Protein AF-A0A446ZIQ5-F1 (afdb_monomer_lite)

Secondary structure (DSSP, 8-state):
-HHHHHHHHHHHHHHHHHHHHHHHHHTTHHHHHHHHHHHHH-HHHHHHH--EEEEEEEEEEEE--BTTB--EEEEEEEEEESS-EEEEEEEEEE-TTS-EEEEEEE-

pLDDT: mean 81.82, std 17.87, range [39.75, 96.56]

Structure (mmCIF, N/CA/C/O backbone):
data_AF-A0A446ZIQ5-F1
#
_entry.id   AF-A0A446ZIQ5-F1
#
loop_
_atom_site.group_PDB
_atom_site.id
_atom_site.type_symbol
_atom_site.label_atom_id
_atom_site.label_alt_id
_atom_site.label_comp_id
_atom_site.label_asym_id
_atom_site.label_entity_id
_atom_site.label_seq_id
_atom_site.pdbx_PDB_ins_code
_atom_site.Cartn_x
_atom_site.Cartn_y
_atom_site.Cartn_z
_atom_site.occupancy
_atom_site.B_iso_or_equiv
_atom_site.auth_seq_id
_atom_site.auth_comp_id
_atom_site.auth_asym_id
_atom_site.auth_atom_id
_atom_site.pdbx_PDB_model_num
ATOM 1 N N . MET A 1 1 ? 43.625 -21.516 24.598 1.00 53.12 1 MET A N 1
ATOM 2 C CA . MET A 1 1 ? 43.803 -21.020 23.212 1.00 53.12 1 MET A CA 1
ATOM 3 C C . MET A 1 1 ? 42.884 -21.694 22.186 1.00 53.12 1 MET A C 1
ATOM 5 O O . MET A 1 1 ? 42.242 -20.969 21.448 1.00 53.12 1 MET A O 1
ATOM 9 N N . LYS A 1 2 ? 42.711 -23.030 22.166 1.00 49.78 2 LYS A N 1
ATOM 10 C CA . LYS A 1 2 ? 41.815 -23.710 21.193 1.00 49.78 2 LYS A CA 1
ATOM 11 C C . LYS A 1 2 ? 40.330 -23.297 21.257 1.00 49.78 2 LYS A C 1
ATOM 13 O O . LYS A 1 2 ? 39.667 -23.261 20.232 1.00 49.78 2 LYS A O 1
ATOM 18 N N . LYS A 1 3 ? 39.819 -22.950 22.447 1.00 49.50 3 LYS A N 1
ATOM 19 C CA . LYS A 1 3 ? 38.401 -22.595 22.654 1.00 49.50 3 LYS A CA 1
ATOM 20 C C . LYS A 1 3 ? 38.000 -21.255 22.017 1.00 49.50 3 LYS A C 1
ATOM 22 O O . LYS A 1 3 ? 36.870 -21.129 21.577 1.00 49.50 3 LYS A O 1
ATOM 27 N N . PHE A 1 4 ? 38.919 -20.290 21.914 1.00 55.16 4 PHE A N 1
ATOM 28 C CA . PHE A 1 4 ? 38.630 -18.961 21.349 1.00 55.16 4 PHE A CA 1
ATOM 29 C C . PHE A 1 4 ? 38.511 -18.970 19.820 1.00 55.16 4 PHE A C 1
ATOM 31 O O . PHE A 1 4 ? 37.724 -18.213 19.263 1.00 55.16 4 PHE A O 1
ATOM 38 N N . ILE A 1 5 ? 39.231 -19.874 19.148 1.00 60.72 5 ILE A N 1
ATOM 39 C CA . ILE A 1 5 ? 39.177 -20.028 17.686 1.00 60.72 5 ILE A CA 1
ATOM 40 C C . ILE A 1 5 ? 37.780 -20.491 17.249 1.00 60.72 5 ILE A C 1
ATOM 42 O O . ILE A 1 5 ? 37.258 -20.020 16.246 1.00 60.72 5 ILE A O 1
ATOM 46 N N . ILE A 1 6 ? 37.137 -21.355 18.039 1.00 60.53 6 ILE A N 1
ATOM 47 C CA . ILE A 1 6 ? 35.800 -21.883 17.737 1.00 60.53 6 ILE A CA 1
ATOM 48 C C . ILE A 1 6 ? 34.755 -20.759 17.736 1.00 60.53 6 ILE A C 1
ATOM 50 O O . ILE A 1 6 ? 33.943 -20.685 16.819 1.00 60.53 6 ILE A O 1
ATOM 54 N N . PHE A 1 7 ? 34.812 -19.838 18.703 1.00 58.53 7 PHE A N 1
ATOM 55 C CA . PH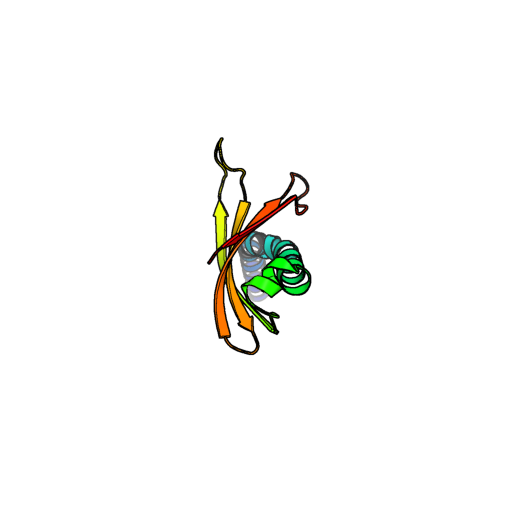E A 1 7 ? 33.890 -18.698 18.751 1.00 58.53 7 PHE A CA 1
ATOM 56 C C . PHE A 1 7 ? 34.095 -17.722 17.588 1.00 58.53 7 PHE A C 1
ATOM 58 O O . PHE A 1 7 ? 33.115 -17.217 17.047 1.00 58.53 7 PHE A O 1
ATOM 65 N N . ALA A 1 8 ? 35.342 -17.504 17.159 1.00 61.31 8 ALA A N 1
ATOM 66 C CA . ALA A 1 8 ? 35.637 -16.658 16.004 1.00 61.31 8 ALA A CA 1
ATOM 67 C C . ALA A 1 8 ? 35.107 -17.266 14.692 1.00 61.31 8 ALA A C 1
ATOM 69 O O . ALA A 1 8 ? 34.526 -16.558 13.875 1.00 61.31 8 ALA A O 1
ATOM 70 N N . VAL A 1 9 ? 35.243 -18.585 14.515 1.00 60.50 9 VAL A N 1
ATOM 71 C CA . VAL A 1 9 ? 34.749 -19.296 13.323 1.00 60.50 9 VAL A CA 1
ATOM 72 C C . VAL A 1 9 ? 33.218 -19.343 13.291 1.00 60.50 9 VAL A C 1
ATOM 74 O O . VAL A 1 9 ? 32.625 -19.127 12.238 1.00 60.50 9 VAL A O 1
ATOM 77 N N . ILE A 1 10 ? 32.566 -19.558 14.439 1.00 60.84 10 ILE A N 1
ATOM 78 C CA . ILE A 1 10 ? 31.098 -19.541 14.538 1.00 60.84 10 ILE A CA 1
ATOM 79 C C . ILE A 1 10 ? 30.551 -18.129 14.283 1.00 60.84 10 ILE A C 1
ATOM 81 O O . ILE A 1 10 ? 29.591 -17.982 13.533 1.00 60.84 10 ILE A O 1
ATOM 85 N N . GLY A 1 11 ? 31.180 -17.086 14.836 1.00 60.16 11 GLY A N 1
ATOM 86 C CA . GLY A 1 11 ? 30.790 -15.696 14.577 1.00 60.16 11 GLY A CA 1
ATOM 87 C C . GLY A 1 11 ? 30.920 -15.305 13.101 1.00 60.16 11 GLY A C 1
ATOM 88 O O . GLY A 1 11 ? 30.022 -14.668 12.555 1.00 60.16 11 GLY A O 1
ATOM 89 N N . LEU A 1 12 ? 31.990 -15.752 12.433 1.00 61.22 12 LEU A N 1
ATOM 90 C CA . LEU A 1 12 ? 32.211 -15.504 11.005 1.00 61.22 12 LEU A CA 1
ATOM 91 C C . LEU A 1 12 ? 31.191 -16.243 10.118 1.00 61.22 12 LEU A C 1
ATOM 93 O O . LEU A 1 12 ? 30.707 -15.682 9.139 1.00 61.22 12 LEU A O 1
ATOM 97 N N . LEU A 1 13 ? 30.817 -17.474 10.484 1.00 58.53 13 LEU A N 1
ATOM 98 C CA . LEU A 1 13 ? 29.785 -18.247 9.781 1.00 58.53 13 LEU A CA 1
ATOM 99 C C . LEU A 1 13 ? 28.384 -17.637 9.932 1.00 58.53 13 LEU A C 1
ATOM 101 O O . LEU A 1 13 ? 27.610 -17.666 8.979 1.00 58.53 13 LEU A O 1
ATOM 10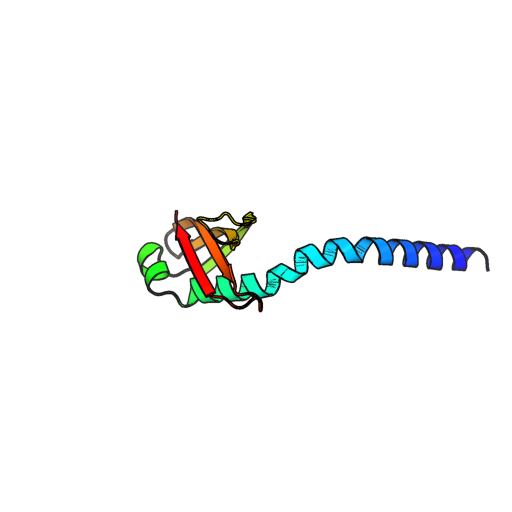5 N N . ILE A 1 14 ? 28.059 -17.060 11.094 1.00 58.62 14 ILE A N 1
ATOM 106 C CA . ILE A 1 14 ? 26.780 -16.366 11.304 1.00 58.62 14 ILE A CA 1
ATOM 107 C C . ILE A 1 14 ? 26.744 -15.059 10.501 1.00 58.62 14 ILE A C 1
ATOM 109 O O . ILE A 1 14 ? 25.739 -14.787 9.854 1.00 58.62 14 ILE A O 1
ATOM 113 N N . ALA A 1 15 ? 27.834 -14.286 10.474 1.00 59.12 15 ALA A N 1
ATOM 114 C CA . ALA A 1 15 ? 27.898 -13.039 9.706 1.00 59.12 15 ALA A CA 1
ATOM 115 C C . ALA A 1 15 ? 27.653 -13.262 8.199 1.00 59.12 15 ALA A C 1
ATOM 117 O O . ALA A 1 15 ? 26.877 -12.530 7.590 1.00 59.12 15 ALA A O 1
ATOM 118 N N . LEU A 1 16 ? 28.217 -14.333 7.626 1.00 56.12 16 LEU A N 1
ATOM 119 C CA . LEU A 1 16 ? 28.048 -14.683 6.207 1.00 56.12 16 LEU A CA 1
ATOM 120 C C . LEU A 1 16 ? 26.632 -15.169 5.840 1.00 56.12 16 LEU A C 1
ATOM 122 O O . LEU A 1 16 ? 26.248 -15.110 4.674 1.00 56.12 16 LEU A O 1
ATOM 126 N N . LEU A 1 17 ? 25.848 -15.660 6.806 1.00 53.25 17 LEU A N 1
ATOM 127 C CA . LEU A 1 17 ? 24.487 -16.164 6.566 1.00 53.25 17 LEU A CA 1
ATOM 128 C C . LEU A 1 17 ? 23.397 -15.092 6.718 1.00 53.25 17 LEU A C 1
ATOM 130 O O . LEU A 1 17 ? 22.276 -15.299 6.254 1.00 53.25 17 LEU A O 1
ATOM 134 N N . VAL A 1 18 ? 23.699 -13.956 7.353 1.00 53.00 18 VAL A N 1
ATOM 135 C CA . VAL A 1 18 ? 22.709 -12.896 7.622 1.00 53.00 18 VAL A CA 1
ATOM 136 C C . VAL A 1 18 ? 22.586 -11.910 6.453 1.00 53.00 18 VAL A C 1
ATOM 138 O O . VAL A 1 18 ? 21.494 -11.398 6.199 1.00 53.00 18 VAL A O 1
ATOM 141 N N . GLU A 1 19 ? 23.658 -11.692 5.688 1.00 45.69 19 GLU A N 1
ATOM 142 C CA . GLU A 1 19 ? 23.687 -10.706 4.597 1.00 45.69 19 GLU A CA 1
ATOM 143 C C . GLU A 1 19 ? 22.660 -10.962 3.469 1.00 45.69 19 GLU A C 1
ATOM 145 O O . GLU A 1 19 ? 21.918 -10.034 3.137 1.00 45.69 19 GLU A O 1
ATOM 150 N N . PRO A 1 20 ? 22.470 -12.183 2.921 1.00 49.31 20 PRO A N 1
ATOM 151 C CA . PRO A 1 20 ? 21.522 -12.366 1.815 1.00 49.31 20 PRO A CA 1
ATOM 152 C C . PRO A 1 20 ? 20.046 -12.394 2.253 1.00 49.31 20 PRO A C 1
ATOM 154 O O . PRO A 1 20 ? 19.151 -12.328 1.404 1.00 49.31 20 PRO A O 1
ATOM 157 N N . VAL A 1 21 ? 19.760 -12.503 3.557 1.00 48.62 21 VAL A N 1
ATOM 158 C CA . VAL A 1 21 ? 18.384 -12.514 4.087 1.00 48.62 21 VAL A CA 1
ATOM 159 C C . VAL A 1 21 ? 17.900 -11.092 4.388 1.00 48.62 21 VAL A C 1
ATOM 161 O O . VAL A 1 21 ? 16.733 -10.782 4.138 1.00 48.62 21 VAL A O 1
ATOM 164 N N . LEU A 1 22 ? 18.793 -10.204 4.841 1.00 40.59 22 LEU A N 1
ATOM 165 C CA . LEU A 1 22 ? 18.453 -8.809 5.140 1.00 40.59 22 LEU A CA 1
ATOM 166 C C . LEU A 1 22 ? 18.162 -7.980 3.877 1.00 40.59 22 LEU A C 1
ATOM 168 O O . LEU A 1 22 ? 17.209 -7.198 3.866 1.00 40.59 22 LEU A O 1
ATOM 172 N N . ASP A 1 23 ? 18.894 -8.209 2.783 1.00 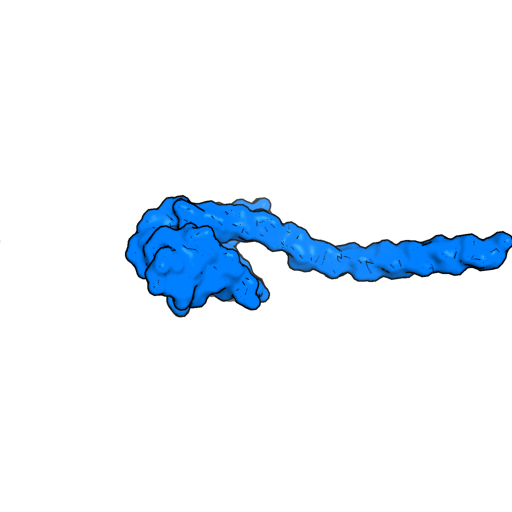39.75 23 ASP A N 1
ATOM 173 C CA . ASP A 1 23 ? 18.722 -7.452 1.531 1.00 39.75 23 ASP A CA 1
ATOM 174 C C . ASP A 1 23 ? 17.340 -7.645 0.875 1.00 39.75 23 ASP A C 1
ATOM 176 O O . ASP A 1 23 ? 16.832 -6.765 0.171 1.00 39.75 23 ASP A O 1
ATOM 180 N N . LYS A 1 24 ? 16.667 -8.775 1.137 1.00 43.50 24 LYS A N 1
ATOM 181 C CA . LYS A 1 24 ? 15.281 -9.001 0.685 1.00 43.50 24 LYS A CA 1
ATOM 182 C C . LYS A 1 24 ? 14.236 -8.311 1.567 1.00 43.50 24 LYS A C 1
ATOM 184 O O . LYS A 1 24 ? 13.143 -8.015 1.071 1.00 43.50 24 LYS A O 1
ATOM 189 N N . ALA A 1 25 ? 14.562 -8.022 2.826 1.00 46.69 25 ALA A N 1
ATOM 190 C CA . ALA A 1 25 ? 13.688 -7.310 3.754 1.00 46.69 25 ALA A CA 1
ATOM 191 C C . ALA A 1 25 ? 13.816 -5.779 3.621 1.00 46.69 25 ALA A C 1
ATOM 193 O O . ALA A 1 25 ? 12.803 -5.087 3.655 1.00 46.69 25 ALA A O 1
ATOM 194 N N . MET A 1 26 ? 15.012 -5.239 3.357 1.00 40.22 26 MET A N 1
ATOM 195 C CA . MET A 1 26 ? 15.261 -3.784 3.382 1.00 40.22 26 MET A CA 1
ATOM 196 C C . MET A 1 26 ? 14.675 -2.983 2.208 1.00 40.22 26 MET A C 1
ATOM 198 O O . MET A 1 26 ? 14.433 -1.789 2.346 1.00 40.22 26 MET A O 1
ATOM 202 N N . LYS A 1 27 ? 14.313 -3.613 1.081 1.00 49.06 27 LYS A N 1
ATOM 203 C CA . LYS A 1 27 ? 13.503 -2.936 0.040 1.00 49.06 27 LYS A CA 1
ATOM 204 C C . LYS A 1 27 ? 12.045 -2.686 0.466 1.00 49.06 27 LYS A C 1
ATOM 206 O O . LYS A 1 27 ? 11.254 -2.212 -0.341 1.00 49.06 27 LYS A O 1
ATOM 211 N N . SER A 1 28 ? 11.660 -3.074 1.684 1.00 54.50 28 SER A N 1
ATOM 212 C CA . SER A 1 28 ? 10.306 -2.915 2.219 1.00 54.50 28 SER A CA 1
ATOM 213 C C . SER A 1 28 ? 10.047 -1.543 2.840 1.00 54.50 28 SER A C 1
ATOM 215 O O . SER A 1 28 ? 8.909 -1.096 2.786 1.00 54.50 28 SER A O 1
ATOM 217 N N . ASP A 1 29 ? 11.057 -0.855 3.373 1.00 66.00 29 ASP A N 1
ATOM 218 C CA . ASP A 1 29 ? 10.818 0.339 4.200 1.00 66.00 29 ASP A CA 1
ATOM 219 C C . ASP A 1 29 ? 10.297 1.538 3.399 1.00 66.00 29 ASP A C 1
ATOM 221 O O . ASP A 1 29 ? 9.434 2.279 3.867 1.00 66.00 29 ASP A O 1
ATOM 225 N N . GLU A 1 30 ? 10.773 1.727 2.168 1.00 78.69 30 GLU A N 1
ATOM 226 C CA . GLU A 1 30 ? 10.262 2.793 1.298 1.00 78.69 30 GLU A CA 1
ATOM 227 C C . GLU A 1 30 ? 8.846 2.511 0.802 1.00 78.69 30 GLU A C 1
ATOM 229 O O . GLU A 1 30 ? 8.027 3.424 0.732 1.00 78.69 30 GLU A O 1
ATOM 234 N N . ASP A 1 31 ? 8.540 1.252 0.482 1.00 84.50 31 ASP A N 1
ATOM 235 C CA . ASP A 1 31 ? 7.191 0.883 0.055 1.00 84.50 31 ASP A CA 1
ATOM 236 C C . ASP A 1 31 ? 6.192 1.011 1.194 1.00 84.50 31 ASP A C 1
ATOM 238 O O . ASP A 1 31 ? 5.104 1.526 0.969 1.00 84.50 31 ASP A O 1
ATOM 242 N N . THR A 1 32 ? 6.567 0.648 2.421 1.00 87.38 32 THR A N 1
ATOM 243 C CA . THR A 1 32 ? 5.719 0.868 3.597 1.00 87.38 32 THR A CA 1
ATOM 244 C C . THR A 1 32 ? 5.380 2.351 3.767 1.00 87.38 32 THR A C 1
ATOM 246 O O . THR A 1 32 ? 4.213 2.679 3.948 1.00 87.38 32 THR A O 1
ATOM 249 N N . LYS A 1 33 ? 6.347 3.265 3.591 1.00 90.81 33 LYS A N 1
ATOM 250 C CA . LYS A 1 33 ? 6.079 4.718 3.635 1.00 90.81 33 LYS A CA 1
ATOM 251 C C . LYS A 1 33 ? 5.095 5.163 2.555 1.00 90.81 33 LYS A C 1
ATOM 253 O O . LYS A 1 33 ? 4.240 6.007 2.814 1.00 90.81 33 LYS A O 1
ATOM 258 N N . TYR A 1 34 ? 5.208 4.616 1.345 1.00 93.25 34 TYR A N 1
ATOM 259 C CA . TYR A 1 34 ? 4.244 4.905 0.285 1.00 93.25 34 TYR A CA 1
ATOM 260 C C . TYR A 1 34 ? 2.860 4.350 0.614 1.00 93.25 34 TYR A C 1
ATOM 262 O O . TYR A 1 34 ? 1.881 5.067 0.439 1.00 93.25 34 TYR A O 1
ATOM 270 N N . ILE A 1 35 ? 2.774 3.125 1.132 1.00 94.19 35 ILE A N 1
ATOM 271 C CA . ILE A 1 35 ? 1.518 2.499 1.559 1.00 94.19 35 ILE A CA 1
ATOM 272 C C . ILE A 1 35 ? 0.840 3.349 2.635 1.00 94.19 35 ILE A C 1
ATOM 274 O O . ILE A 1 35 ? -0.325 3.701 2.478 1.00 94.19 35 ILE A O 1
ATOM 278 N N . GLU A 1 36 ? 1.567 3.736 3.683 1.00 93.44 36 GLU A N 1
ATOM 279 C CA . GLU A 1 36 ? 1.050 4.588 4.760 1.00 93.44 36 GLU A CA 1
ATOM 280 C C . GLU A 1 36 ? 0.516 5.904 4.219 1.00 93.44 36 GLU A C 1
ATOM 282 O O . GLU A 1 36 ? -0.609 6.292 4.527 1.00 93.44 36 GLU A O 1
ATOM 287 N N . LYS A 1 37 ? 1.293 6.556 3.350 1.00 93.88 37 LYS A N 1
ATOM 288 C CA . LYS A 1 37 ? 0.886 7.806 2.718 1.00 93.88 37 LYS A CA 1
ATOM 289 C C . LYS A 1 37 ? -0.371 7.636 1.866 1.00 93.88 37 LYS A C 1
ATOM 291 O O . LYS A 1 37 ? -1.265 8.466 1.944 1.00 93.88 37 LYS A O 1
ATOM 296 N N . ILE A 1 38 ? -0.452 6.578 1.061 1.00 95.38 38 ILE A N 1
ATOM 297 C CA . ILE A 1 38 ? -1.608 6.306 0.197 1.00 95.38 38 ILE A CA 1
ATOM 298 C C . ILE A 1 38 ? -2.860 6.057 1.048 1.00 95.38 38 ILE A C 1
ATOM 300 O O . ILE A 1 38 ? -3.892 6.674 0.801 1.00 95.38 38 ILE A O 1
ATOM 304 N N . LEU A 1 39 ? -2.768 5.209 2.076 1.00 94.44 39 LEU A N 1
ATOM 305 C CA . LEU A 1 39 ? -3.895 4.891 2.959 1.00 94.44 39 LEU A CA 1
ATOM 306 C C . LEU A 1 39 ? -4.340 6.097 3.808 1.00 94.44 39 LEU A C 1
ATOM 308 O O . LEU A 1 39 ? -5.530 6.249 4.084 1.00 94.44 39 LEU A O 1
ATOM 312 N N . SER A 1 40 ? -3.399 6.959 4.202 1.00 92.81 40 SER A N 1
ATOM 313 C CA . SER A 1 40 ? -3.659 8.159 5.007 1.00 92.81 40 SER A CA 1
ATOM 314 C C . SER A 1 40 ? -4.161 9.348 4.190 1.00 92.81 40 SER A C 1
ATOM 316 O O . SER A 1 40 ? -5.026 10.081 4.665 1.00 92.81 40 SER A O 1
ATOM 318 N N 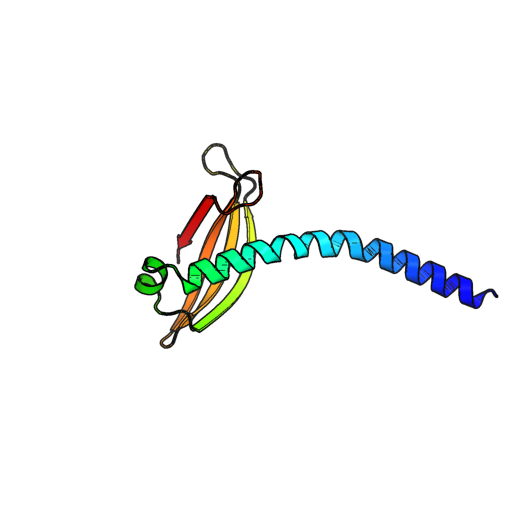. ASP A 1 41 ? -3.631 9.584 2.991 1.00 94.50 41 ASP A N 1
ATOM 319 C CA . ASP A 1 41 ? -3.818 10.862 2.292 1.00 94.50 41 ASP A CA 1
ATOM 320 C C . ASP A 1 41 ? -4.793 10.750 1.108 1.00 94.50 41 ASP A C 1
ATOM 322 O O . ASP A 1 41 ? -5.364 11.763 0.693 1.00 94.50 41 ASP A O 1
ATOM 326 N N . ASP A 1 42 ? -5.016 9.552 0.547 1.00 94.88 42 ASP A N 1
ATOM 327 C CA . ASP A 1 42 ? -5.803 9.430 -0.679 1.00 94.88 42 ASP A CA 1
ATOM 328 C C . ASP A 1 42 ? -7.314 9.559 -0.441 1.00 94.88 42 ASP A C 1
ATOM 330 O O . ASP A 1 42 ? -7.991 8.680 0.096 1.00 94.88 42 ASP A O 1
ATOM 334 N N . SER A 1 43 ? -7.863 10.685 -0.897 1.00 93.56 43 SER A N 1
ATOM 335 C CA . SER A 1 43 ? -9.287 11.001 -0.754 1.00 93.56 43 SER A CA 1
ATOM 336 C C . SER A 1 43 ? -10.222 10.021 -1.468 1.00 93.56 43 SER A C 1
ATOM 338 O O . SER A 1 43 ? -11.346 9.819 -1.007 1.00 93.56 43 SER A O 1
ATOM 340 N N . LYS A 1 44 ? -9.785 9.400 -2.572 1.00 93.94 44 LYS A N 1
ATOM 341 C CA . LYS A 1 44 ? -10.604 8.440 -3.314 1.00 93.94 44 LYS A CA 1
ATOM 342 C C . LYS A 1 44 ? -10.654 7.110 -2.565 1.00 93.94 44 LYS A C 1
ATOM 344 O O . LYS A 1 44 ? -11.742 6.606 -2.328 1.00 93.94 44 LYS A O 1
ATOM 349 N N . LEU A 1 45 ? -9.512 6.615 -2.094 1.00 92.81 45 LEU A N 1
ATOM 350 C CA . LEU A 1 45 ? -9.421 5.410 -1.269 1.00 92.81 45 LEU A CA 1
ATOM 351 C C . LEU A 1 45 ? -10.270 5.550 0.001 1.00 92.81 45 LEU A C 1
ATOM 353 O O . LEU A 1 45 ? -11.046 4.655 0.328 1.00 92.81 45 LEU A O 1
ATOM 357 N N . LYS A 1 46 ? -10.207 6.708 0.671 1.00 92.88 46 LYS A N 1
ATOM 358 C CA . LYS A 1 46 ? -11.067 7.001 1.830 1.00 92.88 46 LYS A CA 1
ATOM 359 C C . LYS A 1 46 ? -12.551 7.049 1.491 1.00 92.88 46 LYS A C 1
ATOM 361 O O . LYS A 1 46 ? -13.374 6.690 2.325 1.00 92.88 46 LYS A O 1
ATOM 366 N N . LYS A 1 47 ? -12.910 7.517 0.296 1.00 93.81 47 LYS A N 1
ATOM 367 C CA . LYS A 1 47 ? -14.302 7.512 -0.162 1.00 93.81 47 LYS A CA 1
ATOM 368 C C . LYS A 1 47 ? -14.789 6.090 -0.448 1.00 93.81 47 LYS A C 1
ATOM 370 O O . LYS A 1 47 ? -15.931 5.782 -0.122 1.00 93.81 47 LYS A O 1
ATOM 375 N N . ASP A 1 48 ? -13.933 5.262 -1.036 1.00 93.06 48 ASP A N 1
ATOM 376 C CA . ASP A 1 48 ? -14.273 3.904 -1.461 1.00 93.06 48 ASP A CA 1
ATOM 377 C C . ASP A 1 48 ? -14.338 2.938 -0.263 1.00 93.06 48 ASP A C 1
ATOM 379 O O . ASP A 1 48 ? -15.235 2.098 -0.202 1.00 93.06 48 ASP A O 1
ATOM 383 N N . TYR A 1 49 ? -13.452 3.097 0.729 1.00 91.75 49 TYR A N 1
ATOM 384 C CA . TYR A 1 49 ? -13.320 2.153 1.848 1.00 91.75 49 TYR A CA 1
ATOM 385 C C . TYR A 1 49 ? -13.598 2.731 3.235 1.00 91.75 49 TYR A C 1
ATOM 387 O O . TYR A 1 49 ? -13.820 1.972 4.175 1.00 91.75 49 TYR A O 1
ATOM 395 N N . GLY A 1 50 ? -13.613 4.054 3.380 1.00 92.81 50 GLY A N 1
ATOM 396 C CA . GLY A 1 50 ? -13.673 4.737 4.669 1.00 92.81 50 GLY A CA 1
ATOM 397 C C . GLY A 1 50 ? -12.298 5.136 5.204 1.00 92.81 50 GLY A C 1
ATOM 398 O O . GLY A 1 50 ? -11.253 4.869 4.611 1.00 92.81 50 GLY A O 1
ATOM 399 N N . GLU A 1 51 ? -12.300 5.816 6.348 1.00 94.75 51 GLU A N 1
ATOM 400 C CA . GLU A 1 51 ? -11.068 6.206 7.028 1.00 94.75 51 GLU A CA 1
ATOM 401 C C . GLU A 1 51 ? -10.368 4.973 7.617 1.00 94.75 51 GLU A C 1
ATOM 403 O O . GLU A 1 51 ? -10.942 4.237 8.424 1.00 94.75 51 GLU A O 1
ATOM 408 N N . VAL A 1 52 ? -9.134 4.735 7.167 1.00 94.19 52 VAL A N 1
ATOM 409 C CA . VAL A 1 52 ? -8.312 3.602 7.600 1.00 94.19 52 VAL A CA 1
ATOM 410 C C . VAL A 1 52 ? -7.717 3.916 8.970 1.00 94.19 52 VAL A C 1
ATOM 412 O O . VAL A 1 52 ? -6.886 4.810 9.101 1.00 94.19 52 VAL A O 1
ATOM 415 N N . GLU A 1 53 ? -8.122 3.160 9.988 1.00 94.12 53 GLU A N 1
ATOM 416 C CA . GLU A 1 53 ? -7.607 3.284 11.358 1.00 94.12 53 GLU A CA 1
ATOM 417 C C . GLU A 1 53 ? -6.321 2.473 11.549 1.00 94.12 53 GLU A C 1
ATOM 419 O O . GLU A 1 53 ? -5.418 2.867 12.284 1.00 94.12 53 GLU A O 1
ATOM 424 N N . SER A 1 54 ? -6.228 1.318 10.886 1.00 93.31 54 SER A N 1
ATOM 425 C CA . SER A 1 54 ? -5.016 0.500 10.861 1.00 93.31 54 SER A CA 1
ATOM 426 C C . SER A 1 54 ? -4.970 -0.391 9.623 1.00 93.31 54 SER A C 1
ATOM 428 O O . SER A 1 54 ? -5.980 -0.618 8.952 1.00 93.31 54 SER A O 1
ATOM 430 N N . TYR A 1 55 ? -3.785 -0.908 9.305 1.00 94.88 55 TYR A N 1
ATOM 431 C CA . TYR A 1 55 ? -3.594 -1.823 8.187 1.00 94.88 55 TYR A CA 1
ATOM 432 C C . TYR A 1 55 ? -2.544 -2.888 8.513 1.00 94.88 55 TYR A C 1
ATOM 434 O O . TYR A 1 55 ? -1.714 -2.727 9.405 1.00 94.88 55 TYR A O 1
ATOM 442 N N . SER A 1 56 ? -2.576 -3.992 7.770 1.00 93.19 56 SER A N 1
ATOM 443 C CA . SER A 1 56 ? -1.544 -5.029 7.817 1.00 93.19 56 SER A CA 1
ATOM 444 C C . SER A 1 56 ? -1.270 -5.583 6.421 1.00 93.19 56 SER A C 1
ATOM 446 O O . SER A 1 56 ? -2.192 -5.803 5.632 1.00 93.19 56 SER A O 1
ATOM 448 N N . ILE A 1 57 ? 0.003 -5.814 6.101 1.00 94.25 57 ILE A N 1
ATOM 449 C CA . ILE A 1 57 ? 0.403 -6.428 4.831 1.00 94.25 57 ILE A CA 1
ATOM 450 C C . ILE A 1 57 ? 0.257 -7.947 4.971 1.00 94.25 57 ILE A C 1
ATOM 452 O O . ILE A 1 57 ? 0.983 -8.585 5.728 1.00 94.25 57 ILE A O 1
ATOM 456 N N . VAL A 1 58 ? -0.687 -8.525 4.230 1.00 93.94 58 VAL A N 1
ATOM 457 C CA . VAL A 1 58 ? -0.965 -9.969 4.196 1.00 93.94 58 VAL A CA 1
ATOM 458 C C . VAL A 1 58 ? 0.052 -10.697 3.323 1.00 93.94 58 VAL A C 1
ATOM 460 O O . VAL A 1 58 ? 0.537 -11.765 3.688 1.00 93.94 58 VAL A O 1
ATOM 463 N N . SER A 1 59 ? 0.376 -10.138 2.157 1.00 91.75 59 SER A N 1
ATOM 464 C CA . SER A 1 59 ? 1.403 -10.685 1.272 1.00 91.75 59 SER A CA 1
ATOM 465 C C . SER A 1 59 ? 2.012 -9.606 0.388 1.00 91.75 59 SER A C 1
ATOM 467 O O . SER A 1 59 ? 1.368 -8.609 0.067 1.00 91.75 59 SER A O 1
ATOM 469 N N . LYS A 1 60 ? 3.246 -9.853 -0.047 1.00 92.44 60 LYS A N 1
ATOM 470 C CA . LYS A 1 60 ? 4.018 -9.012 -0.961 1.00 92.44 60 LYS A CA 1
ATOM 471 C C . LYS A 1 60 ? 4.522 -9.871 -2.109 1.00 92.44 60 LYS A C 1
ATOM 473 O O . LYS A 1 60 ? 5.020 -10.973 -1.878 1.00 92.44 60 LYS A O 1
ATOM 478 N N . GLY A 1 61 ? 4.480 -9.335 -3.318 1.00 90.44 61 GLY A N 1
ATOM 479 C CA . GLY A 1 61 ? 5.149 -9.925 -4.463 1.00 90.44 61 GLY A CA 1
ATOM 480 C C . GLY A 1 61 ? 5.634 -8.869 -5.444 1.00 90.44 61 GLY A C 1
ATOM 481 O O . GLY A 1 61 ? 5.460 -7.665 -5.250 1.00 90.44 61 GLY A O 1
ATOM 482 N N . ARG A 1 62 ? 6.301 -9.338 -6.496 1.00 91.06 62 ARG A N 1
ATOM 483 C CA . ARG A 1 62 ? 6.839 -8.491 -7.556 1.00 91.06 62 ARG A CA 1
ATOM 484 C C . ARG A 1 62 ? 6.450 -9.067 -8.901 1.00 91.06 62 ARG A C 1
ATOM 486 O O . ARG A 1 62 ? 6.687 -10.242 -9.164 1.00 91.06 62 ARG A O 1
ATOM 493 N N . PHE A 1 63 ? 5.875 -8.224 -9.743 1.00 89.94 63 PHE A N 1
ATOM 494 C CA . PHE A 1 63 ? 5.670 -8.523 -11.146 1.00 89.94 63 PHE A CA 1
ATOM 495 C C . PHE A 1 63 ? 6.900 -8.057 -11.926 1.00 89.94 63 PHE A C 1
ATOM 497 O O . PHE A 1 63 ? 7.289 -6.891 -11.836 1.00 89.94 63 PHE A O 1
ATOM 504 N N . SER A 1 64 ? 7.531 -8.963 -12.673 1.00 88.00 64 SER A N 1
ATOM 505 C CA . SER A 1 64 ? 8.761 -8.670 -13.430 1.00 88.00 64 SER A CA 1
ATOM 506 C C . SER A 1 64 ? 8.542 -7.759 -14.640 1.00 88.00 64 SER A C 1
ATOM 508 O O . SER A 1 64 ? 9.514 -7.334 -15.256 1.00 88.00 64 SER A O 1
ATOM 510 N N . GLY A 1 65 ? 7.290 -7.427 -14.953 1.00 86.50 65 GLY A N 1
ATOM 511 C CA . GLY A 1 65 ? 6.925 -6.622 -16.108 1.00 86.50 65 GLY A CA 1
ATOM 512 C C . GLY A 1 65 ? 6.645 -7.468 -17.349 1.00 86.50 65 GLY A C 1
ATOM 513 O O . GLY A 1 65 ? 7.055 -8.622 -17.462 1.00 86.50 65 GLY A O 1
ATOM 514 N N . SER A 1 66 ? 5.922 -6.871 -18.285 1.00 87.56 66 SER A N 1
ATOM 515 C CA . SER A 1 66 ? 5.672 -7.352 -19.639 1.00 87.56 66 SER A CA 1
ATOM 516 C C . SER A 1 66 ? 5.630 -6.142 -20.586 1.00 87.56 66 SER A C 1
ATOM 518 O O . SER A 1 66 ? 5.536 -5.005 -20.116 1.00 87.56 66 SER A O 1
ATOM 520 N N . PRO A 1 67 ? 5.647 -6.339 -21.916 1.00 87.94 67 PRO A N 1
ATOM 521 C CA . PRO A 1 67 ? 5.519 -5.233 -22.869 1.00 87.94 67 PRO A CA 1
ATOM 522 C C . PRO A 1 67 ? 4.266 -4.364 -22.667 1.00 87.94 67 PRO A C 1
ATOM 524 O O . PRO A 1 67 ? 4.261 -3.199 -23.046 1.00 87.94 67 PRO A O 1
ATOM 527 N N . SER A 1 68 ? 3.207 -4.919 -22.068 1.00 87.50 68 SER A N 1
ATOM 528 C CA . SER A 1 68 ? 1.943 -4.224 -21.808 1.00 87.50 68 SER A CA 1
ATOM 529 C C . SER A 1 68 ? 1.812 -3.676 -20.384 1.00 87.50 68 SER A C 1
ATOM 531 O O . SER A 1 68 ? 0.913 -2.879 -20.130 1.00 87.50 68 SER A O 1
ATOM 533 N N . LEU A 1 69 ? 2.647 -4.121 -19.440 1.00 85.06 69 LEU A N 1
ATOM 534 C CA . LEU A 1 69 ? 2.513 -3.778 -18.026 1.00 85.06 69 LEU A CA 1
ATOM 535 C C . LEU A 1 69 ? 3.898 -3.649 -17.381 1.00 85.06 69 LEU A C 1
ATOM 537 O O . LEU A 1 69 ? 4.599 -4.653 -17.257 1.00 85.06 69 LEU A O 1
ATOM 541 N N . PRO A 1 70 ? 4.315 -2.450 -16.940 1.00 88.69 70 PRO A N 1
ATOM 542 C CA . PRO A 1 70 ? 5.623 -2.275 -16.321 1.00 88.69 70 PRO A CA 1
ATOM 543 C C . PRO A 1 70 ? 5.775 -3.110 -15.044 1.00 88.69 70 PRO A C 1
ATOM 545 O O . PRO A 1 70 ? 4.800 -3.460 -14.369 1.00 88.69 70 PRO A O 1
ATOM 548 N N . ALA A 1 71 ? 7.029 -3.421 -14.711 1.00 90.19 71 ALA A N 1
ATOM 549 C CA . ALA A 1 71 ? 7.364 -4.099 -13.468 1.00 90.19 71 ALA A CA 1
ATOM 550 C C . ALA A 1 71 ? 6.870 -3.284 -12.264 1.00 90.19 71 ALA A C 1
ATOM 552 O O . ALA A 1 71 ? 7.019 -2.062 -12.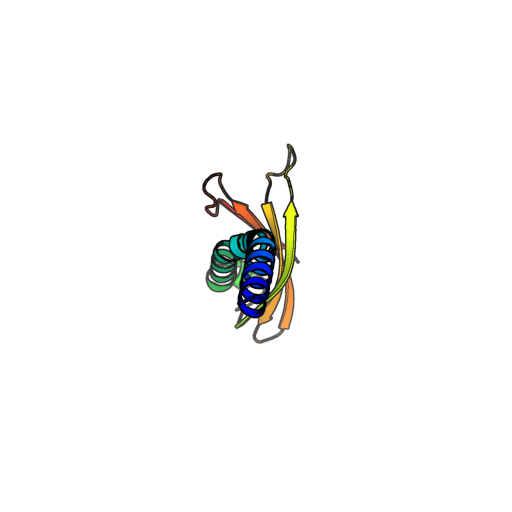225 1.00 90.19 71 ALA A O 1
ATOM 553 N N . HIS A 1 72 ? 6.290 -3.960 -11.278 1.00 93.12 72 HIS A N 1
ATOM 554 C CA . HIS A 1 72 ? 5.731 -3.313 -10.094 1.00 93.12 72 HIS A CA 1
ATOM 555 C C . HIS A 1 72 ? 5.740 -4.253 -8.895 1.00 93.12 72 HIS A C 1
ATOM 557 O O . HIS A 1 72 ? 5.781 -5.481 -9.034 1.00 93.12 72 HIS A O 1
ATOM 563 N N . ASN A 1 73 ? 5.701 -3.664 -7.705 1.00 92.94 73 ASN A N 1
ATOM 564 C CA . ASN A 1 73 ? 5.456 -4.408 -6.479 1.00 92.94 73 ASN A CA 1
ATOM 565 C C . ASN A 1 73 ? 3.946 -4.484 -6.261 1.00 92.94 73 ASN A C 1
ATOM 567 O O . ASN A 1 73 ? 3.247 -3.498 -6.480 1.00 92.94 73 ASN A O 1
ATOM 571 N N . HIS A 1 74 ? 3.449 -5.639 -5.838 1.00 93.69 74 HIS A N 1
ATOM 572 C CA . HIS A 1 74 ? 2.042 -5.822 -5.502 1.00 93.69 74 HIS A CA 1
ATOM 573 C C . HIS A 1 74 ? 1.905 -6.278 -4.053 1.00 93.69 74 HIS A C 1
ATOM 575 O O . HIS A 1 74 ? 2.690 -7.092 -3.554 1.00 93.69 74 HIS A O 1
ATOM 581 N N . TYR A 1 75 ? 0.889 -5.753 -3.383 1.00 94.88 75 TYR A N 1
ATOM 582 C CA . TYR A 1 75 ? 0.625 -5.959 -1.970 1.00 94.88 75 TYR A CA 1
ATOM 583 C C . TYR A 1 75 ? -0.816 -6.391 -1.789 1.00 94.88 75 TYR A C 1
ATOM 585 O O . TYR A 1 75 ? -1.727 -5.784 -2.340 1.00 94.88 75 TYR A O 1
ATOM 593 N N . LYS A 1 76 ? -1.022 -7.418 -0.972 1.00 96.00 76 LYS A N 1
ATOM 594 C CA . LYS A 1 76 ? -2.329 -7.735 -0.407 1.00 96.00 76 LYS A CA 1
ATOM 595 C C . LYS A 1 76 ? -2.364 -7.121 0.981 1.00 96.00 76 LYS A C 1
ATOM 597 O O . LYS A 1 76 ? -1.556 -7.503 1.829 1.00 96.00 76 LYS A O 1
ATOM 602 N N . ILE A 1 77 ? -3.255 -6.170 1.208 1.00 95.38 77 ILE A N 1
ATOM 603 C CA . ILE A 1 77 ? -3.313 -5.375 2.434 1.00 95.38 77 ILE A CA 1
ATOM 604 C C . ILE A 1 77 ? -4.676 -5.591 3.070 1.00 95.38 77 ILE A C 1
ATOM 606 O O . ILE A 1 77 ? -5.694 -5.440 2.410 1.00 95.38 77 ILE A O 1
ATOM 610 N N . ARG A 1 78 ? -4.714 -5.936 4.355 1.00 95.94 78 ARG A N 1
ATOM 611 C CA . ARG A 1 78 ? -5.947 -5.871 5.140 1.00 95.94 78 ARG A CA 1
ATOM 612 C C . ARG A 1 78 ? -6.030 -4.492 5.778 1.00 95.94 78 ARG A C 1
ATOM 614 O O . ARG A 1 78 ? -5.139 -4.145 6.550 1.00 95.94 78 ARG A O 1
ATOM 621 N N . ILE A 1 79 ? -7.085 -3.750 5.468 1.00 95.62 79 ILE A N 1
ATOM 622 C CA . ILE A 1 79 ? -7.411 -2.465 6.084 1.00 95.62 79 ILE A CA 1
ATOM 623 C C . ILE A 1 79 ? -8.513 -2.659 7.123 1.00 95.62 79 ILE A C 1
ATOM 625 O O . ILE A 1 79 ? -9.428 -3.467 6.944 1.00 95.62 79 ILE A O 1
ATOM 629 N N . GLN A 1 80 ? -8.402 -1.915 8.214 1.00 96.06 80 GLN A N 1
ATOM 630 C CA . GLN A 1 80 ? -9.403 -1.828 9.259 1.00 96.06 80 GLN A CA 1
ATOM 631 C C . GLN A 1 80 ? -9.918 -0.395 9.301 1.00 96.06 80 GLN A C 1
ATOM 633 O O . GLN A 1 80 ? -9.141 0.546 9.468 1.00 96.06 80 GLN A O 1
ATOM 638 N N . THR A 1 81 ? -11.229 -0.248 9.175 1.00 94.50 81 THR A N 1
ATOM 639 C CA . THR A 1 81 ? -11.927 1.009 9.431 1.00 94.50 81 THR A CA 1
ATOM 640 C C . THR A 1 81 ? -12.783 0.866 10.680 1.00 94.50 81 THR A C 1
ATOM 642 O O . THR A 1 81 ? -12.928 -0.229 11.242 1.00 94.50 81 THR A O 1
ATOM 645 N N . LYS A 1 82 ? -13.423 1.969 11.069 1.00 93.12 82 LYS A N 1
ATOM 646 C CA . LYS A 1 82 ? -14.400 1.996 12.156 1.00 93.12 82 LYS A CA 1
ATOM 647 C C . LYS A 1 82 ? -15.518 0.957 12.002 1.00 93.12 82 LYS A C 1
ATOM 649 O O . LYS A 1 82 ? -16.007 0.429 12.997 1.00 93.12 82 LYS A O 1
ATOM 654 N N . ASN A 1 83 ? -15.950 0.689 10.767 1.00 91.38 83 ASN A N 1
ATOM 655 C CA . ASN A 1 83 ? -17.159 -0.095 10.498 1.00 91.38 83 ASN A CA 1
ATOM 656 C C . ASN A 1 83 ? -16.870 -1.489 9.928 1.00 91.38 83 ASN A C 1
ATOM 658 O O . ASN A 1 83 ? -17.721 -2.371 10.040 1.00 91.38 83 ASN A O 1
ATOM 662 N N . ASN A 1 84 ? -15.717 -1.702 9.286 1.00 92.06 84 ASN A N 1
ATOM 663 C CA . ASN A 1 84 ? -15.415 -2.962 8.613 1.00 92.06 84 ASN A CA 1
ATOM 664 C C . ASN A 1 84 ? -13.914 -3.298 8.588 1.00 92.06 84 ASN A C 1
ATOM 666 O O . ASN A 1 84 ? -13.044 -2.465 8.831 1.00 92.06 84 ASN A O 1
ATOM 670 N N . SER A 1 85 ? -13.634 -4.564 8.281 1.00 94.62 85 SER A N 1
ATOM 671 C CA . SER A 1 85 ? -12.303 -5.070 7.956 1.00 94.62 85 SER A CA 1
ATOM 672 C C . SER A 1 85 ? -12.368 -5.680 6.566 1.00 94.62 85 SER A C 1
ATOM 674 O O . SER A 1 85 ? -13.225 -6.532 6.318 1.00 94.62 85 SER A O 1
ATOM 676 N N . GLN A 1 86 ? -11.487 -5.269 5.660 1.00 95.69 86 GLN A N 1
ATOM 6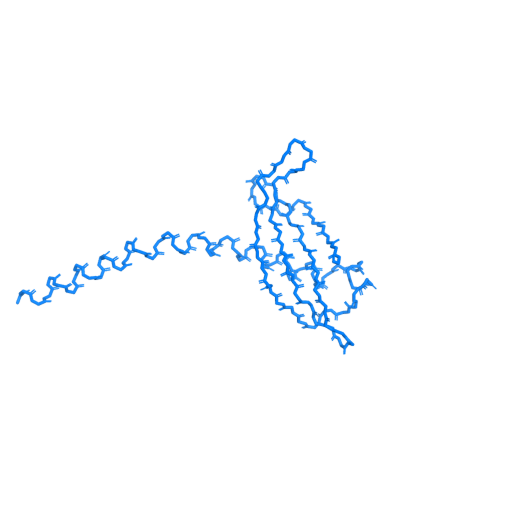77 C CA . GLN A 1 86 ? -11.459 -5.816 4.305 1.00 95.69 86 GLN A CA 1
ATOM 678 C C . GLN A 1 86 ? -10.040 -5.933 3.773 1.00 95.69 86 GLN A C 1
ATOM 680 O O . GLN A 1 86 ? -9.098 -5.352 4.308 1.00 95.69 86 GLN A O 1
ATOM 685 N N . VAL A 1 87 ? -9.886 -6.733 2.725 1.00 96.38 87 VAL A N 1
ATOM 686 C CA . VAL A 1 87 ? -8.624 -6.865 2.005 1.00 96.38 87 VAL A CA 1
ATOM 687 C C . VAL A 1 87 ? -8.712 -6.053 0.722 1.00 96.38 87 VAL A C 1
ATOM 689 O O . VAL A 1 87 ? -9.743 -6.083 0.067 1.00 96.38 87 VAL A O 1
ATOM 692 N N . ILE A 1 88 ? -7.628 -5.360 0.394 1.00 96.56 88 ILE A N 1
ATOM 693 C CA . ILE A 1 88 ? -7.415 -4.671 -0.875 1.00 96.56 88 ILE A CA 1
ATOM 694 C C . ILE A 1 88 ? -6.095 -5.143 -1.490 1.00 96.56 88 ILE A C 1
ATOM 696 O O . ILE A 1 88 ? -5.168 -5.570 -0.785 1.00 96.56 88 ILE A O 1
ATOM 700 N N . PHE A 1 89 ? -5.989 -5.033 -2.805 1.00 96.50 89 PHE A N 1
ATOM 701 C CA . PHE A 1 89 ? -4.743 -5.187 -3.540 1.00 96.50 89 PHE A CA 1
ATOM 702 C C . PHE A 1 89 ? -4.198 -3.812 -3.898 1.00 96.50 89 PHE A C 1
ATOM 704 O O . PHE A 1 89 ? -4.944 -2.946 -4.339 1.00 96.50 89 PHE A O 1
ATOM 711 N N . LEU A 1 90 ? -2.897 -3.611 -3.712 1.00 96.56 90 LEU A N 1
ATOM 712 C CA . LEU A 1 90 ? -2.210 -2.367 -4.030 1.00 96.56 90 LEU A CA 1
ATOM 713 C C . LEU A 1 90 ? -0.973 -2.657 -4.877 1.00 96.56 90 LEU A C 1
ATOM 715 O O . LEU A 1 90 ? -0.063 -3.365 -4.445 1.00 96.56 90 LEU A O 1
ATOM 719 N N . ASN A 1 91 ? -0.921 -2.060 -6.061 1.00 95.44 91 ASN A N 1
ATOM 720 C CA . ASN A 1 91 ? 0.215 -2.109 -6.969 1.00 95.44 91 ASN A CA 1
ATOM 721 C C . ASN A 1 91 ? 0.982 -0.789 -6.893 1.00 95.44 91 ASN A C 1
ATOM 723 O O . ASN A 1 91 ? 0.404 0.278 -7.090 1.00 95.44 91 ASN A O 1
ATOM 727 N N . ILE A 1 92 ? 2.286 -0.862 -6.637 1.00 94.69 92 ILE A N 1
ATOM 728 C CA . ILE A 1 92 ? 3.196 0.284 -6.565 1.00 94.69 92 ILE A CA 1
ATOM 729 C C . ILE A 1 92 ? 4.172 0.214 -7.735 1.00 94.69 92 ILE A C 1
ATOM 731 O O . ILE A 1 92 ? 4.973 -0.721 -7.852 1.00 94.69 92 ILE A O 1
ATOM 735 N N . PHE A 1 93 ? 4.123 1.239 -8.582 1.00 93.44 93 PHE A N 1
ATOM 736 C CA . PHE A 1 93 ? 5.008 1.415 -9.724 1.00 93.44 93 PHE A CA 1
ATOM 737 C C . PHE A 1 93 ? 6.051 2.471 -9.378 1.00 93.44 93 PHE A C 1
ATOM 739 O O . PHE A 1 93 ? 5.711 3.565 -8.921 1.00 93.44 93 PHE A O 1
ATOM 746 N N . LYS A 1 94 ? 7.319 2.147 -9.616 1.00 90.69 94 LYS A N 1
ATOM 747 C CA . LYS A 1 94 ? 8.453 3.024 -9.327 1.00 90.69 94 LYS A CA 1
ATOM 748 C C . LYS A 1 94 ? 9.208 3.381 -10.595 1.00 90.69 94 LYS A C 1
ATOM 750 O O . LYS A 1 94 ? 9.218 2.597 -11.542 1.00 90.69 94 LYS A O 1
ATOM 755 N N . ASP A 1 95 ? 9.838 4.547 -10.592 1.00 89.19 95 ASP A N 1
ATOM 756 C CA . ASP A 1 95 ? 10.839 4.896 -11.595 1.00 89.19 95 ASP A CA 1
ATOM 757 C C . ASP A 1 95 ? 12.173 4.161 -11.346 1.00 89.19 95 ASP A C 1
ATOM 759 O O . ASP A 1 95 ? 12.332 3.417 -10.372 1.00 89.19 95 ASP A O 1
ATOM 763 N N . GLU A 1 96 ? 13.148 4.367 -12.233 1.00 86.12 96 GLU A N 1
ATOM 764 C CA . GLU A 1 96 ? 14.480 3.753 -12.132 1.00 86.12 96 GLU A CA 1
ATOM 765 C C . GLU A 1 96 ? 15.249 4.172 -10.867 1.00 86.12 96 GLU A C 1
ATOM 767 O O . GLU A 1 96 ? 16.124 3.440 -10.407 1.00 86.12 96 GLU A O 1
ATOM 772 N N . SER A 1 97 ? 14.898 5.318 -10.272 1.00 86.56 97 SER A N 1
ATOM 773 C CA . SER A 1 97 ? 15.477 5.815 -9.019 1.00 86.56 97 SER A CA 1
ATOM 774 C C . SER A 1 97 ? 14.802 5.248 -7.765 1.00 86.56 97 SER A C 1
ATOM 776 O O . SER A 1 97 ? 15.251 5.516 -6.653 1.00 86.56 97 SER A O 1
ATOM 778 N N . GLY A 1 98 ? 13.735 4.459 -7.929 1.00 83.88 98 GLY A N 1
ATOM 779 C CA . GLY A 1 98 ? 12.958 3.882 -6.835 1.00 83.88 98 GLY A CA 1
ATOM 780 C C . GLY A 1 98 ? 11.835 4.780 -6.310 1.00 83.88 98 GLY A C 1
ATOM 781 O O . GLY A 1 98 ? 11.134 4.380 -5.376 1.00 83.88 98 GLY A O 1
ATOM 782 N N . LYS A 1 99 ? 11.607 5.956 -6.908 1.00 90.44 99 LYS A N 1
ATOM 783 C CA . LYS A 1 99 ? 10.531 6.865 -6.492 1.00 90.44 99 LYS A CA 1
ATOM 784 C C . LYS A 1 99 ? 9.184 6.396 -7.015 1.00 90.44 99 LYS A C 1
ATOM 786 O O . LYS A 1 99 ? 9.088 5.865 -8.119 1.00 90.44 99 LYS A O 1
ATOM 791 N N . LEU A 1 100 ? 8.133 6.635 -6.231 1.00 91.50 100 LEU A N 1
ATOM 792 C CA . LEU A 1 100 ? 6.752 6.360 -6.626 1.00 91.50 100 LEU A CA 1
ATOM 793 C C . LEU A 1 100 ? 6.390 7.125 -7.909 1.00 91.50 100 LEU A C 1
ATOM 795 O O . LEU A 1 100 ? 6.351 8.353 -7.913 1.00 91.50 100 LEU A O 1
ATOM 799 N N . LEU A 1 101 ? 6.092 6.379 -8.973 1.00 93.38 101 LEU A N 1
ATOM 800 C CA . LEU A 1 101 ? 5.600 6.903 -10.247 1.00 93.38 101 LEU A CA 1
ATOM 801 C C . LEU A 1 101 ? 4.069 6.959 -10.247 1.00 93.38 101 LEU A C 1
ATOM 803 O O . LEU A 1 101 ? 3.472 7.981 -10.570 1.00 93.38 101 LEU A O 1
ATOM 807 N N . LYS A 1 102 ? 3.436 5.837 -9.890 1.00 94.81 102 LYS A N 1
ATOM 808 C CA . LYS A 1 102 ? 1.983 5.702 -9.749 1.00 94.81 102 LYS A CA 1
ATOM 809 C C . LYS A 1 102 ? 1.644 4.524 -8.842 1.00 94.81 102 LYS A C 1
ATOM 811 O O . LYS A 1 102 ? 2.490 3.667 -8.580 1.00 94.81 102 LYS A O 1
ATOM 816 N N . TYR A 1 103 ? 0.390 4.453 -8.422 1.00 95.62 103 TYR A N 1
ATOM 817 C CA . TYR A 1 103 ? -0.153 3.287 -7.743 1.00 95.62 103 TYR A CA 1
ATOM 818 C C . TYR A 1 103 ? -1.566 2.982 -8.245 1.00 95.62 103 TYR A C 1
ATOM 820 O O . TYR A 1 103 ? -2.245 3.854 -8.786 1.00 95.62 103 TYR A O 1
ATOM 828 N N . GLU A 1 104 ? -1.986 1.734 -8.082 1.00 95.88 104 GLU A N 1
ATOM 829 C CA . GLU A 1 104 ? -3.318 1.249 -8.450 1.00 95.88 104 GLU A CA 1
ATOM 830 C C . GLU A 1 104 ? -3.839 0.359 -7.321 1.00 95.88 104 GLU A C 1
ATOM 832 O O . GLU A 1 104 ? -3.053 -0.382 -6.730 1.00 95.88 104 GLU A O 1
ATOM 837 N N . TYR A 1 105 ? -5.137 0.417 -7.024 1.00 95.00 105 TYR A N 1
ATOM 838 C CA . TYR A 1 105 ? -5.765 -0.463 -6.039 1.00 95.00 105 TYR A CA 1
ATOM 839 C C . TYR A 1 105 ? -7.053 -1.093 -6.558 1.00 95.00 105 TYR A C 1
ATOM 841 O O . TYR A 1 105 ? -7.714 -0.543 -7.443 1.00 95.00 105 TYR A O 1
ATOM 849 N N . SER A 1 106 ? -7.386 -2.251 -5.995 1.00 94.38 106 SER A N 1
ATOM 850 C CA . SER A 1 106 ? -8.620 -2.987 -6.261 1.00 94.38 106 SER A CA 1
ATOM 851 C C . SER A 1 106 ? -9.045 -3.818 -5.050 1.00 94.38 106 SER A C 1
ATOM 853 O O . SER A 1 106 ? -8.253 -4.035 -4.130 1.00 94.38 106 SER A O 1
ATOM 855 N N . ASP A 1 107 ? -10.277 -4.317 -5.103 1.00 86.81 107 ASP A N 1
ATOM 856 C CA . ASP A 1 107 ? -10.837 -5.281 -4.146 1.00 86.81 107 ASP A CA 1
ATOM 857 C C . ASP A 1 107 ? -10.329 -6.711 -4.386 1.00 86.81 107 ASP A C 1
ATOM 859 O O . ASP A 1 107 ? -10.011 -7.044 -5.556 1.00 86.81 107 ASP A O 1
#

Sequence (107 aa):
MKKFIIFAVIGLLIALLVEPVLDKAMKSDEDTKYIEKILSDDSKLKKDYGEVESYSIVSKGRFSGSPSLPAHNHYKIRIQTKNNSQVIFLNIFKDESGKLLKYEYSD

Organism: Acinetobacter calcoaceticus (NCBI:txid471)

Foldseek 3Di:
DVVVVVVVVVVVVVVVVVVVVVVVVVLVPVVVVVVCCCLQPPPVNCVVPNRFPDKDFPDKDWDPDDPVGHIWIKTWMWTDDPPDIDTKIKTFDADPVRHTPDMDMDD

Radius of gyration: 19.76 Å; chains: 1; bounding box: 61×35×46 Å